Protein AF-A0A6A1WAR7-F1 (afdb_monomer_lite)

Radius of gyration: 27.19 Å; chains: 1; bounding box: 74×53×58 Å

Organism: NCBI:txid262757

Structure (mmCIF, N/CA/C/O backbone):
data_AF-A0A6A1WAR7-F1
#
_entry.id   AF-A0A6A1WAR7-F1
#
loop_
_atom_site.group_PDB
_atom_site.id
_atom_site.type_symbol
_atom_site.label_atom_id
_atom_site.label_alt_id
_atom_site.label_comp_id
_atom_site.label_asym_id
_atom_site.label_entity_id
_atom_site.label_seq_id
_atom_site.pdbx_PDB_ins_code
_atom_site.Cartn_x
_atom_site.Cartn_y
_atom_site.Cartn_z
_atom_site.occupancy
_atom_site.B_iso_or_equiv
_atom_site.auth_seq_id
_atom_site.auth_comp_id
_atom_site.auth_asym_id
_atom_site.auth_atom_id
_atom_site.pdbx_PDB_model_num
ATOM 1 N N . MET A 1 1 ? 44.466 6.993 -22.942 1.00 38.81 1 MET A N 1
ATOM 2 C CA . MET A 1 1 ? 43.804 8.163 -22.320 1.00 38.81 1 MET A CA 1
ATOM 3 C C . MET A 1 1 ? 42.450 8.359 -23.001 1.00 38.81 1 MET A C 1
ATOM 5 O O . MET A 1 1 ? 42.432 8.701 -24.177 1.00 38.81 1 MET A O 1
ATOM 9 N N . LYS A 1 2 ? 41.324 8.031 -22.348 1.00 47.59 2 LYS A N 1
ATOM 10 C CA . LYS A 1 2 ? 39.983 8.234 -22.933 1.00 47.59 2 LYS A CA 1
ATOM 11 C C . LYS A 1 2 ? 39.482 9.632 -22.552 1.00 47.59 2 LYS A C 1
ATOM 13 O O . LYS A 1 2 ? 39.465 9.967 -21.373 1.00 47.59 2 LYS A O 1
ATOM 18 N N . ARG A 1 3 ? 39.147 10.441 -23.563 1.00 49.31 3 ARG A N 1
ATOM 19 C CA . ARG A 1 3 ? 38.659 11.826 -23.441 1.00 49.31 3 ARG A CA 1
ATOM 20 C C . ARG A 1 3 ? 37.293 11.844 -22.738 1.00 49.31 3 ARG A C 1
ATOM 22 O O . ARG A 1 3 ? 36.413 11.069 -23.110 1.00 49.31 3 ARG A O 1
ATOM 29 N N . GLY A 1 4 ? 37.152 12.684 -21.711 1.00 43.53 4 GLY A N 1
ATOM 30 C CA . GLY A 1 4 ? 35.903 12.882 -20.971 1.00 43.53 4 GLY A CA 1
ATOM 31 C C . GLY A 1 4 ? 34.834 13.542 -21.843 1.00 43.53 4 GLY A C 1
ATOM 32 O O . GLY A 1 4 ? 35.154 14.372 -22.690 1.00 43.53 4 GLY A O 1
ATOM 33 N N . ARG A 1 5 ? 33.569 13.142 -21.667 1.00 49.38 5 ARG A N 1
ATOM 34 C CA . ARG A 1 5 ? 32.419 13.787 -22.316 1.00 49.38 5 ARG A CA 1
ATOM 35 C C . ARG A 1 5 ? 32.108 15.095 -21.589 1.00 49.38 5 ARG A C 1
ATOM 37 O O . ARG A 1 5 ? 31.810 15.060 -20.398 1.00 49.38 5 ARG A O 1
ATOM 44 N N . GLU A 1 6 ? 32.169 16.215 -22.301 1.00 50.94 6 GLU A N 1
ATOM 45 C CA . GLU A 1 6 ? 31.675 17.503 -21.810 1.00 50.94 6 GLU A CA 1
ATOM 46 C C . GLU A 1 6 ? 30.160 17.600 -22.020 1.00 50.94 6 GLU A C 1
ATOM 48 O O . GLU A 1 6 ? 29.642 17.20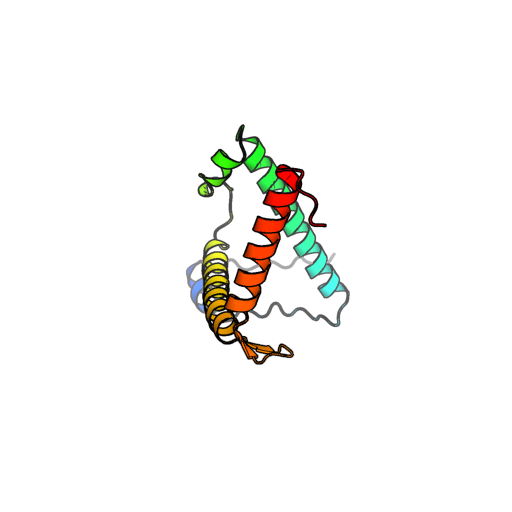2 -23.066 1.00 50.94 6 GLU A O 1
ATOM 53 N N . PHE A 1 7 ? 29.445 18.111 -21.015 1.00 40.50 7 PHE A N 1
ATOM 54 C CA . PHE A 1 7 ? 28.005 18.351 -21.091 1.00 40.50 7 PHE A CA 1
ATOM 55 C C . PHE A 1 7 ? 27.739 19.822 -21.446 1.00 40.50 7 PHE A C 1
ATOM 57 O O . PHE A 1 7 ? 28.286 20.703 -20.780 1.00 40.50 7 PHE A O 1
ATOM 64 N N . PRO A 1 8 ? 26.898 20.113 -22.456 1.00 50.75 8 PRO A N 1
ATOM 65 C CA . PRO A 1 8 ? 26.589 21.483 -22.845 1.00 50.75 8 PRO A CA 1
ATOM 66 C C . PRO A 1 8 ? 25.717 22.185 -21.794 1.00 50.75 8 PRO A C 1
ATOM 68 O O . PRO A 1 8 ? 24.788 21.601 -21.232 1.00 50.75 8 PRO A O 1
ATOM 71 N N . SER A 1 9 ? 26.004 23.462 -21.546 1.00 53.81 9 SER A N 1
ATOM 72 C CA . SER A 1 9 ? 25.248 24.328 -20.643 1.00 53.81 9 SER A CA 1
ATOM 73 C C . SER A 1 9 ? 23.936 24.776 -21.296 1.00 53.81 9 SER A C 1
ATOM 75 O O . SER A 1 9 ? 23.898 25.679 -22.127 1.00 53.81 9 SER A O 1
ATOM 77 N N . VAL A 1 10 ? 22.834 24.132 -20.914 1.00 48.19 10 VAL A N 1
ATOM 78 C CA . VAL A 1 10 ? 21.486 24.444 -21.408 1.00 48.19 10 VAL A CA 1
ATOM 79 C C . VAL A 1 10 ? 20.738 25.278 -20.364 1.00 48.19 10 VAL A C 1
ATOM 81 O O . VAL A 1 10 ? 20.673 24.916 -19.189 1.00 48.19 10 VAL A O 1
ATOM 84 N N . THR A 1 11 ? 20.201 26.426 -20.783 1.00 55.44 11 THR A N 1
ATOM 85 C CA . THR A 1 11 ? 19.497 27.380 -19.911 1.00 55.44 11 THR A CA 1
ATOM 86 C C . THR A 1 11 ? 18.047 26.956 -19.648 1.00 55.44 11 THR A C 1
ATOM 88 O O . THR A 1 11 ? 17.415 26.274 -20.452 1.00 55.44 11 THR A O 1
ATOM 91 N N . SER A 1 12 ? 17.512 27.397 -18.503 1.00 46.41 12 SER A N 1
ATOM 92 C CA . SER A 1 12 ? 16.189 27.064 -17.935 1.00 46.41 12 SER A CA 1
ATOM 93 C C . SER A 1 12 ? 15.016 27.048 -18.937 1.00 46.41 12 SER A C 1
ATOM 95 O O . SER A 1 12 ? 14.130 26.201 -18.838 1.00 46.41 12 SER A O 1
ATOM 97 N N . GLY A 1 13 ? 15.030 27.919 -19.955 1.00 43.94 13 GLY A N 1
ATOM 98 C CA . GLY A 1 13 ? 13.971 27.995 -20.970 1.00 43.94 13 GLY A CA 1
ATOM 99 C C . GLY A 1 13 ? 13.874 26.772 -21.895 1.00 43.94 13 GLY A C 1
ATOM 100 O O . GLY A 1 13 ? 12.782 26.432 -22.340 1.00 43.94 13 GLY A O 1
ATOM 101 N N . GLN A 1 14 ? 14.979 26.060 -22.138 1.00 46.19 14 GLN A N 1
ATOM 102 C CA . GLN A 1 14 ? 14.997 24.832 -22.952 1.00 46.19 14 GLN A CA 1
ATOM 103 C C . GLN A 1 14 ? 14.543 23.585 -22.175 1.00 46.19 14 GLN A C 1
ATOM 105 O O . GLN A 1 14 ? 14.236 22.561 -22.787 1.00 46.19 14 GLN A O 1
ATOM 110 N N . LEU A 1 15 ? 14.448 23.670 -20.841 1.00 49.16 15 LEU A N 1
ATOM 111 C CA . LEU A 1 15 ? 13.980 22.572 -19.990 1.00 49.16 15 LEU A CA 1
ATOM 112 C C . LEU A 1 15 ? 12.453 22.409 -20.031 1.00 49.16 15 LEU A C 1
ATOM 114 O O . LEU A 1 15 ? 11.945 21.329 -19.757 1.00 49.16 15 LEU A O 1
ATOM 118 N N . HIS A 1 16 ? 11.697 23.448 -20.402 1.00 42.19 16 HIS A N 1
ATOM 119 C CA . HIS A 1 16 ? 10.232 23.393 -20.349 1.00 42.19 16 HIS A CA 1
ATOM 120 C C . HIS A 1 16 ? 9.593 22.647 -21.534 1.00 42.19 16 HIS A C 1
ATOM 122 O O . HIS A 1 16 ? 8.546 22.027 -21.365 1.00 42.19 16 HIS A O 1
ATOM 128 N N . SER A 1 17 ? 10.214 22.654 -22.720 1.00 37.66 17 SER A N 1
ATOM 129 C CA . SER A 1 17 ? 9.702 21.934 -23.900 1.00 37.66 17 SER A CA 1
ATOM 130 C C . SER A 1 17 ? 10.125 20.461 -23.951 1.00 37.66 17 SER A C 1
ATOM 132 O O . SER A 1 17 ? 9.460 19.652 -24.593 1.00 37.66 17 SER A O 1
ATOM 134 N N . THR A 1 18 ? 11.197 20.088 -23.248 1.00 43.50 18 THR A N 1
ATOM 135 C CA . THR A 1 18 ? 11.715 18.709 -23.180 1.00 43.50 18 THR A CA 1
ATOM 136 C C . THR A 1 18 ? 11.097 17.873 -22.055 1.00 43.50 18 THR A C 1
ATOM 138 O O . THR A 1 18 ? 11.091 16.647 -22.145 1.00 43.50 18 THR A O 1
ATOM 141 N N . LEU A 1 19 ? 10.510 18.498 -21.028 1.00 46.75 19 LEU A N 1
ATOM 142 C CA . LEU A 1 19 ? 9.913 17.789 -19.887 1.00 46.75 19 LEU A CA 1
ATOM 143 C C . LEU A 1 19 ? 8.616 17.021 -20.200 1.00 46.75 19 LEU A C 1
ATOM 145 O O . LEU A 1 19 ? 8.217 16.183 -19.400 1.00 46.75 19 LEU A O 1
ATOM 149 N N . LEU A 1 20 ? 7.970 17.246 -21.350 1.00 42.47 20 LEU A N 1
ATOM 150 C CA . LEU A 1 20 ? 6.788 16.468 -21.758 1.00 42.47 20 LEU A CA 1
ATOM 151 C C . LEU A 1 20 ? 7.132 15.167 -22.510 1.00 42.47 20 LEU A C 1
ATOM 153 O O . LEU A 1 20 ? 6.227 14.493 -22.996 1.00 42.47 20 LEU A O 1
ATOM 157 N N . ARG A 1 21 ? 8.418 14.799 -22.630 1.00 44.84 21 ARG A N 1
ATOM 158 C CA . ARG A 1 21 ? 8.848 13.648 -23.446 1.00 44.84 21 ARG A CA 1
ATOM 159 C C . ARG A 1 21 ? 9.959 12.787 -22.827 1.00 44.84 21 ARG A C 1
ATOM 161 O O . ARG A 1 21 ? 10.738 12.201 -23.568 1.00 44.84 21 ARG A O 1
ATOM 168 N N . LEU A 1 22 ? 10.052 12.702 -21.499 1.00 47.25 22 LEU A N 1
ATOM 169 C CA . LEU A 1 22 ? 11.069 11.887 -20.813 1.00 47.25 22 LEU A CA 1
ATOM 170 C C . LEU A 1 22 ? 10.472 11.051 -19.666 1.00 47.25 22 LEU A C 1
ATOM 172 O O . LEU A 1 22 ? 10.813 11.231 -18.506 1.00 47.25 22 LEU A O 1
ATOM 176 N N . ASP A 1 23 ? 9.592 10.111 -20.008 1.00 48.72 23 ASP A N 1
ATOM 177 C CA . ASP A 1 23 ? 9.202 8.999 -19.118 1.00 48.72 23 ASP A CA 1
ATOM 178 C C . ASP A 1 23 ? 9.692 7.644 -19.665 1.00 48.72 23 ASP A C 1
ATOM 180 O O . ASP A 1 23 ? 9.148 6.584 -19.366 1.00 48.72 23 ASP A O 1
ATOM 184 N N . HIS A 1 24 ? 10.731 7.659 -20.501 1.00 56.09 24 HIS A N 1
ATOM 185 C CA . HIS A 1 24 ? 11.489 6.465 -20.865 1.00 56.09 24 HIS A CA 1
ATOM 186 C C . HIS A 1 24 ? 12.928 6.685 -20.415 1.00 56.09 24 HIS A C 1
ATOM 188 O O . HIS A 1 24 ? 13.754 7.243 -21.130 1.00 56.09 24 HIS A O 1
ATOM 194 N N . PHE A 1 25 ? 13.222 6.282 -19.179 1.00 60.56 25 PHE A N 1
ATOM 195 C CA . PHE A 1 25 ? 14.570 5.813 -18.901 1.00 60.56 25 PHE A CA 1
ATOM 196 C C . PHE A 1 25 ? 14.715 4.571 -19.779 1.00 60.56 25 PHE A C 1
ATOM 198 O O . PHE A 1 25 ? 14.013 3.596 -19.522 1.00 60.56 25 PHE A O 1
ATOM 205 N N . ASP A 1 26 ? 15.510 4.645 -20.847 1.00 70.69 26 ASP A N 1
ATOM 206 C CA . ASP A 1 26 ? 15.799 3.531 -21.761 1.00 70.69 26 ASP A CA 1
ATOM 207 C C . ASP A 1 26 ? 16.570 2.423 -21.011 1.00 70.69 26 ASP A C 1
ATOM 209 O O . ASP A 1 26 ? 17.757 2.205 -21.232 1.00 70.69 26 ASP A O 1
ATOM 213 N N . LEU A 1 27 ? 15.910 1.792 -20.039 1.00 75.00 27 LEU A N 1
ATOM 214 C CA . LEU A 1 27 ? 16.411 0.706 -19.211 1.00 75.00 27 LEU A CA 1
ATOM 215 C C . LEU A 1 27 ? 16.073 -0.602 -19.910 1.00 75.00 27 LEU A C 1
ATOM 217 O O . LEU A 1 27 ? 14.901 -0.956 -20.069 1.00 75.00 27 LEU A O 1
ATOM 221 N N . ASP A 1 28 ? 17.101 -1.337 -20.295 1.00 80.56 28 ASP A N 1
ATOM 222 C CA . ASP A 1 28 ? 16.956 -2.674 -20.828 1.00 80.56 28 ASP A CA 1
ATOM 223 C C . ASP A 1 28 ? 16.887 -3.673 -19.667 1.00 80.56 28 ASP A C 1
ATOM 225 O O . ASP A 1 28 ? 17.895 -4.132 -19.138 1.00 80.56 28 ASP A O 1
ATOM 229 N N . TYR A 1 29 ? 15.674 -4.057 -19.265 1.00 77.19 29 TYR A N 1
ATOM 230 C CA . TYR A 1 29 ? 15.473 -5.049 -18.199 1.00 77.19 29 TYR A CA 1
ATOM 231 C C . TYR A 1 29 ? 15.939 -6.471 -18.563 1.00 77.19 29 TYR A C 1
ATOM 233 O O . TYR A 1 29 ? 15.899 -7.355 -17.704 1.00 77.19 29 TYR A O 1
ATOM 241 N N . THR A 1 30 ? 16.377 -6.712 -19.804 1.00 84.44 30 THR A N 1
ATOM 242 C CA . THR A 1 30 ? 17.058 -7.957 -20.192 1.00 84.44 30 THR A CA 1
ATOM 243 C C . THR A 1 30 ? 18.562 -7.909 -19.897 1.00 84.44 30 THR A C 1
ATOM 245 O O . THR A 1 30 ? 19.189 -8.956 -19.718 1.00 84.44 30 THR A O 1
ATOM 248 N N . CYS A 1 31 ? 19.119 -6.703 -19.746 1.00 84.56 31 CYS A N 1
ATOM 249 C CA . CYS A 1 31 ? 20.493 -6.431 -19.349 1.00 84.56 31 CYS A CA 1
ATOM 250 C C . CYS A 1 31 ? 20.636 -6.485 -17.815 1.00 84.56 31 CYS A C 1
ATOM 252 O O . CYS A 1 31 ? 19.929 -5.807 -17.062 1.00 84.56 31 CYS A O 1
ATOM 254 N N . GLN A 1 32 ? 21.564 -7.303 -17.312 1.00 88.12 32 GLN A N 1
ATOM 255 C CA . GLN A 1 32 ? 21.755 -7.491 -15.866 1.00 88.12 32 GLN A CA 1
ATOM 256 C C . GLN A 1 32 ? 22.311 -6.236 -15.179 1.00 88.12 32 GLN A C 1
ATOM 258 O O . GLN A 1 32 ? 22.035 -5.987 -14.003 1.00 88.12 32 GLN A O 1
ATOM 263 N N . GLU A 1 33 ? 23.084 -5.436 -15.903 1.00 86.75 33 GLU A N 1
ATOM 264 C CA . GLU A 1 33 ? 23.660 -4.176 -15.450 1.00 86.75 33 GLU A CA 1
ATOM 265 C C . GLU A 1 33 ? 22.573 -3.139 -15.136 1.00 86.75 33 GLU A C 1
ATOM 267 O O . GLU A 1 33 ? 22.648 -2.459 -14.108 1.00 86.75 33 GLU A O 1
ATOM 272 N N . ASP A 1 34 ? 21.523 -3.069 -15.953 1.00 84.56 34 ASP A N 1
ATOM 273 C CA . ASP A 1 34 ? 20.409 -2.136 -15.761 1.00 84.56 34 ASP A CA 1
ATOM 274 C C . ASP A 1 34 ? 19.526 -2.566 -14.591 1.00 84.56 34 ASP A C 1
ATOM 276 O O . ASP A 1 34 ? 19.196 -1.756 -13.718 1.00 84.56 34 ASP A O 1
ATOM 280 N N . VAL A 1 35 ? 19.229 -3.867 -14.489 1.00 85.75 35 VAL A N 1
ATOM 281 C CA . VAL A 1 35 ? 18.523 -4.434 -13.328 1.00 85.75 35 VAL A CA 1
ATOM 282 C C . VAL A 1 35 ? 19.289 -4.137 -12.036 1.00 85.75 35 VAL A C 1
ATOM 284 O O . VAL A 1 35 ? 18.701 -3.672 -11.053 1.00 85.75 35 VAL A O 1
ATOM 287 N N . ARG A 1 36 ? 20.612 -4.342 -12.035 1.00 87.38 36 ARG A N 1
ATOM 288 C CA . ARG A 1 36 ? 21.476 -4.030 -10.890 1.00 87.38 36 ARG A CA 1
ATOM 289 C C . ARG A 1 36 ? 21.434 -2.544 -10.551 1.00 87.38 36 ARG A C 1
ATOM 291 O O . ARG A 1 36 ? 21.233 -2.202 -9.388 1.00 87.38 36 ARG A O 1
ATOM 298 N N . THR A 1 37 ? 21.543 -1.676 -11.550 1.00 86.50 37 THR A N 1
ATOM 299 C CA . THR A 1 37 ? 21.523 -0.217 -11.380 1.00 86.50 37 THR A CA 1
ATOM 300 C C . THR A 1 37 ? 20.214 0.260 -10.753 1.00 86.50 37 THR A C 1
ATOM 302 O O . THR A 1 37 ? 20.229 1.067 -9.819 1.00 86.50 37 THR A O 1
ATOM 305 N N . VAL A 1 38 ? 19.069 -0.271 -11.193 1.00 86.62 38 VAL A N 1
ATOM 306 C CA . VAL A 1 38 ? 17.756 0.058 -10.617 1.00 86.62 38 VAL A CA 1
ATOM 307 C C . VAL A 1 38 ? 17.677 -0.387 -9.160 1.00 86.62 38 VAL A C 1
ATOM 309 O O . VAL A 1 38 ? 17.272 0.391 -8.292 1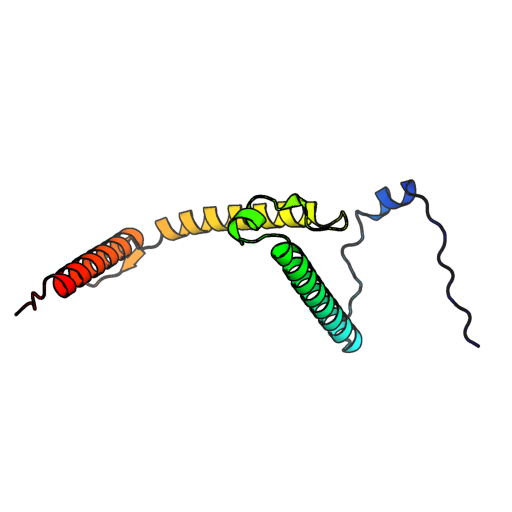.00 86.62 38 VAL A O 1
ATOM 312 N N . VAL A 1 39 ? 18.084 -1.624 -8.870 1.00 88.62 39 VAL A N 1
ATOM 313 C CA . VAL A 1 39 ? 18.050 -2.174 -7.510 1.00 88.62 39 VAL A CA 1
ATOM 314 C C . VAL A 1 39 ? 18.969 -1.386 -6.578 1.00 88.62 39 VAL A C 1
ATOM 316 O O . VAL A 1 39 ? 18.539 -0.997 -5.492 1.00 88.62 39 VAL A O 1
ATOM 319 N N . GLU A 1 40 ? 20.199 -1.097 -6.995 1.00 87.50 40 GLU A N 1
ATOM 320 C CA . GLU A 1 40 ? 21.165 -0.310 -6.226 1.00 87.50 40 GLU A CA 1
ATOM 321 C C . GLU A 1 40 ? 20.658 1.107 -5.965 1.00 87.50 40 GLU A C 1
ATOM 323 O O . GLU A 1 40 ? 20.656 1.563 -4.818 1.00 87.50 40 GLU A O 1
ATOM 328 N N . THR A 1 41 ? 20.139 1.777 -6.995 1.00 86.00 41 THR A N 1
ATOM 329 C CA . THR A 1 41 ? 19.556 3.117 -6.869 1.00 86.00 41 THR A CA 1
ATOM 330 C C . THR A 1 41 ? 18.363 3.110 -5.915 1.00 86.00 41 THR A C 1
ATOM 332 O O . THR A 1 41 ? 18.275 3.953 -5.019 1.00 86.00 41 THR A O 1
ATOM 335 N N . MET A 1 42 ? 17.475 2.117 -6.026 1.00 87.88 42 MET A N 1
ATOM 336 C CA . MET A 1 42 ? 16.329 1.958 -5.132 1.00 87.88 42 MET A CA 1
ATOM 337 C C . MET A 1 42 ? 16.769 1.677 -3.690 1.00 87.88 42 MET A C 1
ATOM 339 O O . MET A 1 42 ? 16.216 2.252 -2.749 1.00 87.88 42 MET A O 1
ATOM 343 N N . MET A 1 43 ? 17.767 0.815 -3.486 1.00 90.00 43 MET A N 1
ATOM 344 C CA . MET A 1 43 ? 18.312 0.531 -2.159 1.00 90.00 43 MET A CA 1
ATOM 345 C C . MET A 1 43 ? 18.973 1.767 -1.552 1.00 90.00 43 MET A C 1
ATOM 347 O O . MET A 1 43 ? 18.741 2.061 -0.379 1.00 90.00 43 ME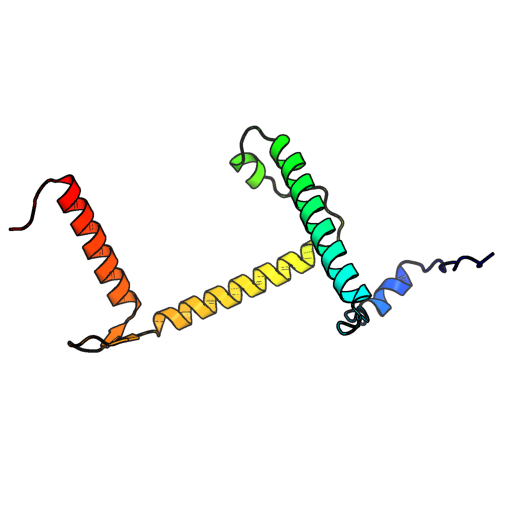T A O 1
ATOM 351 N N . MET A 1 44 ? 19.748 2.517 -2.334 1.00 88.38 44 MET A N 1
ATOM 352 C CA . MET A 1 44 ? 20.369 3.765 -1.904 1.00 88.38 44 MET A CA 1
ATOM 353 C C . MET A 1 44 ? 19.309 4.805 -1.530 1.00 88.38 44 MET A C 1
ATOM 355 O O . MET A 1 44 ? 19.388 5.364 -0.440 1.00 88.38 44 MET A O 1
ATOM 359 N N . ALA A 1 45 ? 18.276 4.996 -2.355 1.00 80.44 45 ALA A N 1
ATOM 360 C CA . ALA A 1 45 ? 17.160 5.897 -2.065 1.00 80.44 45 ALA A CA 1
ATOM 361 C C . ALA A 1 45 ? 16.402 5.498 -0.786 1.00 80.44 45 ALA A C 1
ATOM 363 O O . ALA A 1 45 ? 16.093 6.341 0.057 1.00 80.44 45 ALA A O 1
ATOM 364 N N . ARG A 1 46 ? 16.149 4.198 -0.581 1.00 87.44 46 ARG A N 1
ATOM 365 C CA . ARG A 1 46 ? 15.520 3.695 0.654 1.00 87.44 46 ARG A CA 1
ATOM 366 C C . ARG A 1 46 ? 16.401 3.931 1.880 1.00 87.44 46 ARG A C 1
ATOM 368 O O . ARG A 1 46 ? 15.897 4.337 2.927 1.00 87.44 46 ARG A O 1
ATOM 375 N N . ARG A 1 47 ? 17.711 3.688 1.769 1.00 88.31 47 ARG A N 1
ATOM 376 C CA . ARG A 1 47 ? 18.682 3.899 2.857 1.00 88.31 47 ARG A CA 1
ATOM 377 C C . ARG A 1 47 ? 18.787 5.375 3.228 1.00 88.31 47 ARG A C 1
ATOM 379 O O . ARG A 1 47 ? 18.705 5.707 4.409 1.00 88.31 47 ARG A O 1
ATOM 386 N N . THR A 1 48 ? 18.919 6.259 2.243 1.00 85.12 48 THR A N 1
ATOM 387 C CA . THR A 1 48 ? 18.998 7.705 2.482 1.00 85.12 48 THR A CA 1
ATOM 388 C C . THR A 1 48 ? 17.703 8.232 3.084 1.00 85.12 48 THR A C 1
ATOM 390 O O . THR A 1 48 ? 17.768 8.944 4.082 1.00 85.12 48 THR A O 1
ATOM 393 N N . HIS A 1 49 ? 16.539 7.807 2.583 1.00 84.81 49 HIS A N 1
ATOM 394 C CA . HIS A 1 49 ? 15.248 8.155 3.173 1.00 84.81 49 HIS A CA 1
ATOM 395 C C . HIS A 1 49 ? 15.149 7.704 4.636 1.00 84.81 49 HIS A C 1
ATOM 397 O O . HIS A 1 49 ? 14.811 8.501 5.510 1.00 84.81 49 HIS A O 1
ATOM 403 N N . ARG A 1 50 ? 15.515 6.452 4.942 1.00 88.12 50 ARG A N 1
ATOM 404 C CA . ARG A 1 50 ? 15.507 5.934 6.319 1.00 88.12 50 ARG A CA 1
ATOM 405 C C . ARG A 1 50 ? 16.414 6.750 7.241 1.00 88.12 50 ARG A C 1
ATOM 407 O O . ARG A 1 50 ? 16.007 7.088 8.351 1.00 88.12 50 ARG A O 1
ATOM 414 N N . ASN A 1 51 ? 17.615 7.092 6.782 1.00 88.56 51 ASN A N 1
ATOM 415 C CA . ASN A 1 51 ? 18.569 7.884 7.557 1.00 88.56 51 ASN A CA 1
ATOM 416 C C . ASN A 1 51 ? 18.080 9.323 7.758 1.00 88.56 51 ASN A C 1
ATOM 418 O O . ASN A 1 51 ? 18.172 9.851 8.863 1.00 88.56 51 ASN A O 1
ATOM 422 N N . GLN A 1 52 ? 17.494 9.937 6.729 1.00 84.62 52 GLN A N 1
ATOM 423 C CA . GLN A 1 52 ? 16.868 11.257 6.829 1.00 84.62 52 GLN A CA 1
ATOM 424 C C . GLN A 1 52 ? 15.721 11.252 7.839 1.00 84.62 52 GLN A C 1
ATOM 426 O O . GLN A 1 52 ? 15.669 12.128 8.700 1.00 84.62 52 GLN A O 1
ATOM 431 N N . MET A 1 53 ? 14.845 10.244 7.786 1.00 85.25 53 MET A N 1
ATOM 432 C CA . MET A 1 53 ? 13.757 10.094 8.752 1.00 85.25 53 MET A CA 1
ATOM 433 C C . MET A 1 53 ? 14.294 9.884 10.170 1.00 85.25 53 MET A C 1
ATOM 435 O O . MET A 1 53 ? 13.766 10.472 11.108 1.00 85.25 53 MET A O 1
ATOM 439 N N . HIS A 1 54 ? 15.371 9.113 10.342 1.00 86.81 54 HIS A N 1
ATOM 440 C CA . HIS A 1 54 ? 16.013 8.943 11.646 1.00 86.81 54 HIS A CA 1
ATOM 441 C C . HIS A 1 54 ? 16.554 10.268 12.200 1.00 86.81 54 HIS A C 1
ATOM 443 O O . HIS A 1 54 ? 16.233 10.636 13.329 1.00 86.81 54 HIS A O 1
ATOM 449 N N . VAL A 1 55 ? 17.323 11.013 11.399 1.00 85.88 55 VAL A N 1
ATOM 450 C CA . VAL A 1 55 ? 17.853 12.333 11.780 1.00 85.88 55 VAL A CA 1
ATOM 451 C C . VAL A 1 55 ? 16.721 13.307 12.100 1.00 85.88 55 VAL A C 1
ATOM 453 O O . VAL A 1 55 ? 16.824 14.081 13.047 1.00 85.88 55 VAL A O 1
ATOM 456 N N . TYR A 1 56 ? 15.632 13.258 11.336 1.00 83.75 56 TYR A N 1
ATOM 457 C CA . TYR A 1 56 ? 14.454 14.087 11.546 1.00 83.75 56 TYR A CA 1
ATOM 458 C C . TYR A 1 56 ? 13.754 13.773 12.873 1.00 83.75 56 TYR A C 1
ATOM 460 O O . TYR A 1 56 ? 13.586 14.669 13.696 1.00 83.75 56 TYR A O 1
ATOM 468 N N . PHE A 1 57 ? 13.407 12.507 13.124 1.00 85.31 57 PHE A N 1
ATOM 469 C CA . PHE A 1 57 ? 12.731 12.111 14.361 1.00 85.31 57 PHE A CA 1
ATOM 470 C C . PHE A 1 57 ? 13.607 12.319 15.598 1.00 85.31 57 PHE A C 1
ATOM 472 O O . PHE A 1 57 ? 13.076 12.642 16.652 1.00 85.31 57 PHE A O 1
ATOM 479 N N . LYS A 1 58 ? 14.937 12.225 15.471 1.00 86.56 58 LYS A N 1
ATOM 480 C CA . LYS A 1 58 ? 15.876 12.508 16.567 1.00 86.56 58 LYS A CA 1
ATOM 481 C C . LYS A 1 58 ? 15.812 13.961 17.068 1.00 86.56 58 LYS A C 1
ATOM 483 O O . LYS A 1 58 ? 16.208 14.220 18.198 1.00 86.56 58 LYS A O 1
ATOM 488 N N . LYS A 1 59 ? 15.311 14.910 16.264 1.00 86.50 59 LYS A N 1
ATOM 489 C CA . LYS A 1 59 ? 15.134 16.321 16.670 1.00 86.50 59 LYS A CA 1
ATOM 490 C C . LYS A 1 59 ? 13.943 16.540 17.607 1.00 86.50 59 LYS A C 1
ATOM 492 O O . LYS A 1 59 ? 13.807 17.629 18.157 1.00 86.50 59 LYS A O 1
ATOM 497 N N . PHE A 1 60 ? 13.079 15.541 17.769 1.00 84.00 60 PHE A N 1
ATOM 498 C CA . PHE A 1 60 ? 11.882 15.626 18.593 1.00 84.00 60 PHE A CA 1
ATOM 499 C C . PHE A 1 60 ? 11.947 14.599 19.724 1.00 84.00 60 PHE A C 1
ATOM 501 O O . PHE A 1 60 ? 12.376 13.467 19.528 1.00 84.00 60 PHE A O 1
ATOM 508 N N . LEU A 1 61 ? 11.473 14.987 20.908 1.00 83.19 61 LEU A N 1
ATOM 509 C CA . LEU A 1 61 ? 11.363 14.092 22.067 1.00 83.19 61 LEU A CA 1
ATOM 510 C C . LEU A 1 61 ? 10.249 13.042 21.893 1.00 83.19 61 LEU A C 1
ATOM 512 O O . LEU A 1 61 ? 10.323 11.964 22.472 1.00 83.19 61 LEU A O 1
ATOM 516 N N . SER A 1 62 ? 9.229 13.339 21.078 1.00 83.31 62 SER A N 1
ATOM 517 C CA . SER A 1 62 ? 8.098 12.449 20.790 1.00 83.31 62 SER A CA 1
ATOM 518 C C . SER A 1 62 ? 7.806 12.374 19.290 1.00 83.31 62 SER A C 1
ATOM 520 O O . SER A 1 62 ? 7.915 13.364 18.560 1.00 83.31 62 SER A O 1
ATOM 522 N N . LYS A 1 63 ? 7.391 11.185 18.836 1.00 80.06 63 LYS A N 1
ATOM 523 C CA . LYS A 1 63 ? 7.024 10.915 17.437 1.00 80.06 63 LYS A CA 1
ATOM 524 C C . LYS A 1 63 ? 5.765 11.670 17.012 1.00 80.06 63 LYS A C 1
ATOM 526 O O . LYS A 1 63 ? 5.681 12.085 15.864 1.00 80.06 63 LYS A O 1
ATOM 531 N N . GLU A 1 64 ? 4.823 11.891 17.921 1.00 80.75 64 GLU A N 1
ATOM 532 C CA . GLU A 1 64 ? 3.557 12.575 17.622 1.00 80.75 64 GLU A CA 1
ATOM 533 C C . GLU A 1 64 ? 3.787 14.046 17.258 1.00 80.75 64 GLU A C 1
ATOM 535 O O . GLU A 1 64 ? 3.238 14.554 16.284 1.00 80.75 64 GLU A O 1
ATOM 540 N N . VAL A 1 65 ? 4.706 14.702 17.968 1.00 76.12 65 VAL A N 1
ATOM 541 C CA . VAL A 1 65 ? 5.100 16.095 17.707 1.00 76.12 65 VAL A CA 1
ATOM 542 C C . VAL A 1 65 ? 5.826 16.226 16.367 1.00 76.12 65 VAL A C 1
ATOM 544 O O . VAL A 1 65 ? 5.633 17.203 15.644 1.00 76.12 65 VAL A O 1
ATOM 547 N N . ALA A 1 66 ? 6.637 15.228 16.015 1.00 78.12 66 ALA A N 1
ATOM 548 C CA . ALA A 1 66 ? 7.305 15.176 14.722 1.00 78.12 66 ALA A CA 1
ATOM 549 C C . ALA A 1 66 ? 6.290 15.001 13.577 1.00 78.12 66 ALA A C 1
ATOM 551 O O . ALA A 1 66 ? 6.352 15.706 12.575 1.00 78.12 66 ALA A O 1
ATOM 552 N N . LEU A 1 67 ? 5.295 14.125 13.737 1.00 80.00 67 LEU A N 1
ATOM 553 C CA . LEU A 1 67 ? 4.263 13.903 12.717 1.00 80.00 67 LEU A CA 1
ATOM 554 C C . LEU A 1 67 ? 3.374 15.134 12.473 1.00 80.00 67 LEU A C 1
ATOM 556 O O . LEU A 1 67 ? 2.874 15.307 11.364 1.00 80.00 67 LEU A O 1
ATOM 560 N N . LEU A 1 68 ? 3.243 16.023 13.461 1.00 78.62 68 LEU A N 1
ATOM 561 C CA . LEU A 1 68 ? 2.540 17.303 13.325 1.00 78.62 68 LEU A CA 1
ATOM 562 C C . LEU A 1 68 ? 3.337 18.377 12.561 1.00 78.62 68 LEU A C 1
ATOM 564 O O . LEU A 1 68 ? 2.761 19.399 12.190 1.00 78.62 68 LEU A O 1
ATOM 568 N N . LYS A 1 69 ? 4.637 18.177 12.279 1.00 68.81 69 LYS A N 1
ATOM 569 C CA . LYS A 1 69 ? 5.476 19.151 11.544 1.00 68.81 69 LYS A CA 1
ATOM 570 C C . LYS A 1 69 ? 6.183 18.558 10.313 1.00 68.81 69 LYS A C 1
ATOM 572 O O . LYS A 1 69 ? 7.414 18.643 10.222 1.00 68.81 69 LYS A O 1
ATOM 577 N N . PRO A 1 70 ? 5.452 18.038 9.306 1.00 60.66 70 PRO A N 1
ATOM 578 C CA . PRO A 1 70 ? 6.045 17.316 8.171 1.00 60.66 70 PRO A CA 1
ATOM 579 C C . PRO A 1 70 ? 7.011 18.153 7.311 1.00 60.66 70 PRO A C 1
ATOM 581 O O . PRO A 1 70 ? 7.843 17.606 6.591 1.00 60.66 70 PRO A O 1
ATOM 584 N N . HIS A 1 71 ? 6.909 19.483 7.373 1.00 57.91 71 HIS A N 1
ATOM 585 C CA . HIS A 1 71 ? 7.582 20.430 6.474 1.00 57.91 71 HIS A CA 1
ATOM 586 C C . HIS A 1 71 ? 9.083 20.628 6.740 1.00 57.91 71 HIS A C 1
ATOM 588 O O . HIS A 1 71 ? 9.756 21.296 5.964 1.00 57.91 71 HIS A O 1
ATOM 594 N N . LEU A 1 72 ? 9.617 20.057 7.822 1.00 57.62 72 LEU A N 1
ATOM 595 C CA . LEU A 1 72 ? 11.022 20.219 8.220 1.00 57.62 72 LEU A CA 1
ATOM 596 C C . LEU A 1 72 ? 11.946 19.095 7.712 1.00 57.62 72 LEU A C 1
ATOM 598 O O . LEU A 1 72 ? 13.132 19.085 8.044 1.00 57.62 72 LEU A O 1
ATOM 602 N N . VAL A 1 73 ? 11.433 18.148 6.919 1.00 58.19 73 VAL A N 1
ATOM 603 C CA . VAL A 1 73 ? 12.274 17.170 6.210 1.00 58.19 73 VAL A CA 1
ATOM 604 C C . VAL A 1 73 ? 12.952 17.888 5.032 1.00 58.19 73 VAL A C 1
ATOM 606 O O . VAL A 1 73 ? 12.240 18.347 4.137 1.00 58.19 73 VAL A O 1
ATOM 609 N N . PRO A 1 74 ? 14.297 17.999 4.982 1.00 52.34 74 PRO A N 1
ATOM 610 C CA . PRO A 1 74 ? 14.981 18.603 3.840 1.00 52.34 74 PRO A CA 1
ATOM 611 C C . PRO A 1 74 ? 14.697 17.763 2.591 1.00 52.34 74 PRO A C 1
ATOM 613 O O . PRO A 1 74 ? 15.108 16.605 2.525 1.00 52.34 74 PRO A O 1
ATOM 616 N N . ARG A 1 75 ? 13.957 18.307 1.619 1.00 55.22 75 ARG A N 1
ATOM 617 C CA . ARG A 1 75 ? 13.486 17.539 0.459 1.00 55.22 75 ARG A CA 1
ATOM 618 C C . ARG A 1 75 ? 13.706 18.323 -0.826 1.00 55.22 75 ARG A C 1
ATOM 620 O O . ARG A 1 75 ? 13.245 19.454 -0.957 1.00 55.22 75 ARG A O 1
ATOM 627 N N . LYS A 1 76 ? 14.417 17.706 -1.770 1.00 54.94 76 LYS A N 1
ATOM 628 C CA . LYS A 1 76 ? 14.685 18.263 -3.099 1.00 54.94 76 LYS A CA 1
ATOM 629 C C . LYS A 1 76 ? 13.393 18.207 -3.940 1.00 54.94 76 LYS A C 1
ATOM 631 O O . LYS A 1 76 ? 12.941 17.137 -4.325 1.00 54.94 76 LYS A O 1
ATOM 636 N N . ASN A 1 77 ? 12.749 19.367 -4.061 1.00 52.84 77 ASN A N 1
ATOM 637 C CA . ASN A 1 77 ? 11.832 19.952 -5.058 1.00 52.84 77 ASN A CA 1
ATOM 638 C C . ASN A 1 77 ? 11.003 19.136 -6.094 1.00 52.84 77 ASN A C 1
ATOM 640 O O . ASN A 1 77 ? 10.171 19.749 -6.753 1.00 52.84 77 ASN A O 1
ATOM 644 N N . ASN A 1 78 ? 11.071 17.810 -6.221 1.00 53.75 78 ASN A N 1
ATOM 645 C CA . ASN A 1 78 ? 10.396 17.084 -7.329 1.00 53.75 78 ASN A CA 1
ATOM 646 C C . ASN A 1 78 ? 9.270 16.163 -6.827 1.00 53.75 78 ASN A C 1
ATOM 648 O O . ASN A 1 78 ? 8.540 15.506 -7.560 1.00 53.75 78 ASN A O 1
ATOM 652 N N . GLU A 1 79 ? 9.160 16.084 -5.514 1.00 50.34 79 GLU A N 1
ATOM 653 C CA . GLU A 1 79 ? 8.643 14.919 -4.822 1.00 50.34 79 GLU A CA 1
ATOM 654 C C . GLU A 1 79 ? 7.235 15.248 -4.238 1.00 50.34 79 GLU A C 1
ATOM 656 O O . GLU A 1 79 ? 6.533 14.394 -3.693 1.00 50.34 79 GLU A O 1
ATOM 661 N N . GLY A 1 80 ? 6.790 16.510 -4.345 1.00 53.72 80 GLY A N 1
ATOM 662 C CA . GLY A 1 80 ? 5.450 16.985 -3.969 1.00 53.72 80 GLY A CA 1
ATOM 663 C C . GLY A 1 80 ? 4.357 16.609 -4.976 1.00 53.72 80 GLY A C 1
ATOM 664 O O . GLY A 1 80 ? 3.294 16.150 -4.566 1.00 53.72 80 GLY A O 1
ATOM 665 N N . VAL A 1 81 ? 4.645 16.716 -6.277 1.00 50.91 81 VAL A N 1
ATOM 666 C CA . VAL A 1 81 ? 3.709 16.363 -7.363 1.00 50.91 81 VAL A CA 1
ATOM 667 C C . VAL A 1 81 ? 3.450 14.855 -7.392 1.00 50.91 81 VAL A C 1
ATOM 669 O O . VAL A 1 81 ? 2.310 14.409 -7.428 1.00 50.91 81 VAL A O 1
ATOM 672 N N . MET A 1 82 ? 4.498 14.044 -7.245 1.00 49.16 82 MET A N 1
ATOM 673 C CA . MET A 1 82 ? 4.363 12.584 -7.202 1.00 49.16 82 MET A CA 1
ATOM 674 C C . MET A 1 82 ? 3.557 12.104 -5.980 1.00 49.16 82 MET A C 1
ATOM 676 O O . MET A 1 82 ? 2.814 11.128 -6.055 1.00 49.16 82 MET A O 1
ATOM 680 N N . ARG A 1 83 ? 3.636 12.833 -4.856 1.00 56.41 83 ARG A N 1
ATOM 681 C CA . ARG A 1 83 ? 2.860 12.536 -3.643 1.00 56.41 83 ARG A CA 1
ATOM 682 C C . ARG A 1 83 ? 1.385 12.926 -3.792 1.00 56.41 83 ARG A C 1
ATOM 684 O O . ARG A 1 83 ? 0.538 12.187 -3.306 1.00 56.41 83 ARG A O 1
ATOM 691 N N . SER A 1 84 ? 1.061 14.035 -4.465 1.00 58.31 84 SER A N 1
ATOM 692 C CA . SER A 1 84 ? -0.338 14.433 -4.694 1.00 58.31 84 SER A CA 1
ATOM 693 C C . SER A 1 84 ? -1.054 13.480 -5.651 1.00 58.31 84 SER A C 1
ATOM 695 O O . SER A 1 84 ? -2.198 13.111 -5.393 1.00 58.31 84 SER A O 1
ATOM 697 N N . VAL A 1 85 ? -0.362 13.013 -6.694 1.00 59.38 85 VAL A N 1
ATOM 698 C CA . VAL A 1 85 ? -0.884 12.005 -7.628 1.00 59.38 85 VAL A CA 1
ATOM 699 C C . VAL A 1 85 ? -1.092 10.661 -6.923 1.00 59.38 85 VAL A C 1
ATOM 701 O O . VAL A 1 85 ? -2.165 10.076 -7.036 1.00 59.38 85 VAL A O 1
ATOM 704 N N . HIS A 1 86 ? -0.122 10.201 -6.123 1.00 68.12 86 HIS A N 1
ATOM 705 C CA . HIS A 1 86 ? -0.240 8.942 -5.378 1.00 68.12 86 HIS A CA 1
ATOM 706 C C . HIS A 1 86 ? -1.320 8.984 -4.283 1.00 68.12 86 HIS A C 1
ATOM 708 O O . HIS A 1 86 ? -2.073 8.032 -4.106 1.00 68.12 86 HIS A O 1
ATOM 714 N N . GLN A 1 87 ? -1.449 10.101 -3.561 1.00 70.00 87 GLN A N 1
ATOM 715 C CA . GLN A 1 87 ? -2.494 10.255 -2.546 1.00 70.00 87 GLN A CA 1
ATOM 716 C C . GLN A 1 87 ? -3.892 10.285 -3.180 1.00 70.00 87 GLN A C 1
ATOM 718 O O . GLN A 1 87 ? -4.832 9.710 -2.628 1.00 70.00 87 GLN A O 1
ATOM 723 N N . ARG A 1 88 ? -4.021 10.927 -4.350 1.00 73.94 88 ARG A N 1
ATOM 724 C CA . ARG A 1 88 ? -5.265 10.966 -5.125 1.00 73.94 88 ARG A CA 1
ATOM 725 C C . ARG A 1 88 ? -5.661 9.568 -5.607 1.00 73.94 88 ARG A C 1
ATOM 727 O O . ARG A 1 88 ? -6.795 9.162 -5.368 1.00 73.94 88 ARG A O 1
ATOM 734 N N . SER A 1 89 ? -4.727 8.799 -6.169 1.00 74.81 89 SER A N 1
ATOM 735 C CA . SER A 1 89 ? -5.018 7.442 -6.653 1.00 74.81 89 SER A CA 1
ATOM 736 C C . SER A 1 89 ? -5.361 6.455 -5.527 1.00 74.81 89 SER A C 1
ATOM 738 O O . SER A 1 89 ? -6.259 5.624 -5.688 1.00 74.81 89 SER A O 1
ATOM 740 N N . ILE A 1 90 ? -4.725 6.571 -4.353 1.00 77.06 90 ILE A N 1
ATOM 741 C CA . ILE A 1 90 ? -5.092 5.784 -3.161 1.00 77.06 90 ILE A CA 1
ATOM 742 C C . ILE A 1 90 ? -6.518 6.111 -2.708 1.00 77.06 90 ILE A C 1
ATOM 744 O O . ILE A 1 90 ? -7.294 5.201 -2.406 1.00 77.06 90 ILE A O 1
ATOM 748 N N . TYR A 1 91 ? -6.872 7.397 -2.654 1.00 80.69 91 TYR A N 1
ATOM 749 C CA . TYR A 1 91 ? -8.199 7.832 -2.221 1.00 80.69 91 TYR A CA 1
ATOM 750 C C . TYR A 1 91 ? -9.300 7.331 -3.167 1.00 80.69 91 TYR A C 1
ATOM 752 O O . TYR A 1 91 ? -10.279 6.737 -2.713 1.00 80.69 91 TYR A O 1
ATOM 760 N N . GLU A 1 92 ? -9.103 7.475 -4.478 1.00 85.19 92 GLU A N 1
ATOM 761 C CA . GLU A 1 92 ? -10.029 6.981 -5.506 1.00 85.19 92 GLU A CA 1
ATOM 762 C C . GLU A 1 92 ? -10.216 5.457 -5.424 1.00 85.19 92 GLU A C 1
ATOM 764 O O . GLU A 1 92 ? -11.345 4.957 -5.439 1.00 85.19 92 GLU A O 1
ATOM 769 N N . THR A 1 93 ? -9.122 4.711 -5.233 1.00 83.88 93 THR A N 1
ATOM 770 C CA . THR A 1 93 ? -9.168 3.249 -5.064 1.00 83.88 93 THR A CA 1
ATOM 771 C C . THR A 1 93 ? -9.901 2.848 -3.777 1.00 83.88 93 THR A C 1
ATOM 773 O O . THR A 1 93 ? -10.672 1.887 -3.766 1.00 83.88 93 THR A O 1
ATOM 776 N N . SER A 1 94 ? -9.711 3.590 -2.683 1.00 81.25 94 SER A N 1
ATOM 777 C CA . SER A 1 94 ? -10.400 3.361 -1.406 1.00 81.25 94 SER A CA 1
ATOM 778 C C . SER A 1 94 ? -11.913 3.574 -1.516 1.00 81.25 94 SER A C 1
ATOM 780 O O . SER A 1 94 ? -12.694 2.732 -1.060 1.00 81.25 94 SER A O 1
ATOM 782 N N . GLU A 1 95 ? -12.341 4.661 -2.160 1.00 87.50 95 GLU A N 1
ATOM 783 C CA . GLU A 1 95 ? -13.761 4.941 -2.389 1.00 87.50 95 GLU A CA 1
ATOM 784 C C . GLU A 1 95 ? -14.415 3.856 -3.250 1.00 87.50 95 GLU A C 1
ATOM 786 O O . GLU A 1 95 ? -15.527 3.398 -2.959 1.00 87.50 95 GLU A O 1
ATOM 791 N N . GLN A 1 96 ? -13.698 3.359 -4.260 1.00 86.50 96 GLN A N 1
ATOM 792 C CA . GLN A 1 96 ? -14.179 2.250 -5.073 1.00 86.50 96 GLN A CA 1
ATOM 793 C C . GLN A 1 96 ? -14.269 0.941 -4.274 1.00 86.50 96 GLN A C 1
ATOM 795 O O . GLN A 1 96 ? -15.276 0.234 -4.349 1.00 86.50 96 GLN A O 1
ATOM 800 N N . ASN A 1 97 ? -13.276 0.637 -3.438 1.00 87.44 97 ASN A N 1
ATOM 801 C CA . ASN A 1 97 ? -13.286 -0.549 -2.580 1.00 87.44 97 ASN A CA 1
ATOM 802 C C . ASN A 1 97 ? -14.432 -0.525 -1.561 1.00 87.44 97 ASN A C 1
ATOM 804 O O . ASN A 1 97 ? -15.044 -1.562 -1.298 1.00 87.44 97 ASN A O 1
ATOM 808 N N . LYS A 1 98 ? -14.787 0.649 -1.026 1.00 87.38 98 LYS A N 1
ATOM 809 C CA . LYS A 1 98 ? -15.941 0.817 -0.131 1.00 87.38 98 LYS A CA 1
ATOM 810 C C . LYS A 1 98 ? -17.261 0.492 -0.839 1.00 87.38 98 LYS A C 1
ATOM 812 O O . LYS A 1 98 ? -18.085 -0.233 -0.277 1.00 87.38 98 LYS A O 1
ATOM 817 N N . LYS A 1 99 ? -17.429 0.955 -2.086 1.00 88.50 99 LYS A N 1
ATOM 818 C CA . LYS A 1 99 ? -18.590 0.644 -2.944 1.00 88.50 99 LYS A CA 1
ATOM 819 C C . LYS A 1 99 ? -18.648 -0.832 -3.344 1.00 88.50 99 LYS A C 1
ATOM 821 O O . LYS A 1 99 ? -19.725 -1.415 -3.384 1.00 88.50 99 LYS A O 1
ATOM 826 N N . ASN A 1 100 ? -17.506 -1.457 -3.618 1.00 86.88 100 ASN A N 1
ATOM 827 C CA . ASN A 1 100 ? -17.456 -2.881 -3.952 1.00 86.88 100 ASN A CA 1
ATOM 828 C C . ASN A 1 100 ? -17.796 -3.742 -2.727 1.00 86.88 100 ASN A C 1
ATOM 830 O O . ASN A 1 100 ? -18.559 -4.702 -2.820 1.00 86.88 100 ASN A O 1
ATOM 834 N N . ARG A 1 101 ? -17.306 -3.350 -1.547 1.00 82.19 101 ARG A N 1
ATOM 835 C CA . ARG A 1 101 ? -17.560 -4.059 -0.289 1.00 82.19 101 ARG A CA 1
ATOM 836 C C . ARG A 1 101 ? -19.018 -3.986 0.166 1.00 82.19 101 ARG A C 1
ATOM 838 O O . ARG A 1 101 ? -19.479 -4.925 0.807 1.00 82.19 101 ARG A O 1
ATOM 845 N N . SER A 1 102 ? -19.750 -2.912 -0.145 1.00 81.44 102 SER A N 1
ATOM 846 C CA . SER A 1 102 ? -21.186 -2.822 0.171 1.00 81.44 102 SER A CA 1
ATOM 847 C C . SER A 1 102 ? -22.056 -3.713 -0.720 1.00 81.44 102 SER A C 1
ATOM 849 O O . SER A 1 102 ? -23.131 -4.126 -0.293 1.00 81.44 102 SER A O 1
ATOM 851 N N . LYS A 1 103 ? -21.579 -4.053 -1.922 1.00 86.19 103 LYS A N 1
ATOM 852 C CA . LYS A 1 103 ? -22.252 -4.965 -2.860 1.00 86.19 103 LYS A CA 1
ATOM 853 C C . LYS A 1 103 ? -21.912 -6.439 -2.623 1.00 86.19 103 LYS A C 1
ATOM 855 O O . LYS A 1 103 ? -22.556 -7.310 -3.198 1.00 86.19 103 LYS A O 1
A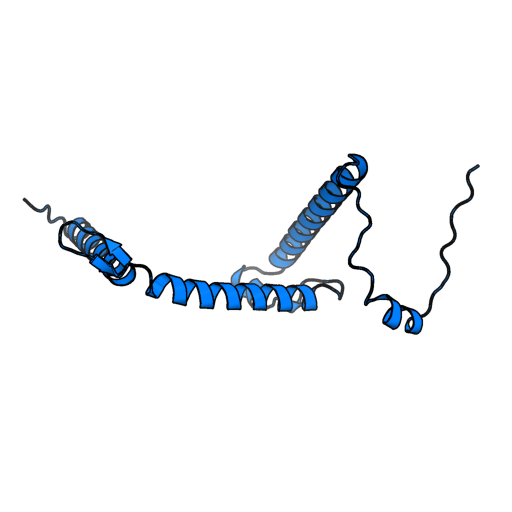TOM 860 N N . LEU A 1 104 ? -20.910 -6.724 -1.791 1.00 86.75 104 LEU A N 1
ATOM 861 C CA . LEU A 1 104 ? -20.475 -8.085 -1.510 1.00 86.75 104 LEU A CA 1
ATOM 862 C C . LEU A 1 104 ? -21.512 -8.818 -0.648 1.00 86.75 104 LEU A C 1
ATOM 864 O O . LEU A 1 104 ? -21.927 -8.332 0.409 1.00 86.75 104 LEU A O 1
ATOM 868 N N . THR A 1 105 ? -21.904 -10.008 -1.085 1.00 88.94 105 THR A N 1
ATOM 869 C CA . THR A 1 105 ? -22.833 -10.895 -0.381 1.00 88.94 105 THR A CA 1
ATOM 870 C C . THR A 1 105 ? -22.129 -12.199 -0.011 1.00 88.94 105 THR A C 1
ATOM 872 O O . THR A 1 105 ? -21.190 -12.628 -0.676 1.00 88.94 105 THR A O 1
ATOM 875 N N . VAL A 1 106 ? -22.540 -12.791 1.106 1.00 85.44 106 VAL A N 1
ATOM 876 C CA . VAL A 1 106 ? -22.042 -14.059 1.640 1.00 85.44 106 VAL A CA 1
ATOM 877 C C . VAL A 1 106 ? -23.221 -15.018 1.704 1.00 85.44 106 VAL A C 1
ATOM 879 O O . VAL A 1 106 ? -24.274 -14.687 2.258 1.00 85.44 106 VAL A O 1
ATOM 882 N N . ASN A 1 107 ? -23.051 -16.205 1.133 1.00 85.06 107 ASN A N 1
ATOM 883 C CA . ASN A 1 107 ? -24.071 -17.244 1.159 1.00 85.06 107 ASN A CA 1
ATOM 884 C C . ASN A 1 107 ? -23.946 -18.055 2.450 1.00 85.06 107 ASN A C 1
ATOM 886 O O . ASN A 1 107 ? -22.872 -18.558 2.770 1.00 85.06 107 ASN A O 1
ATOM 890 N N . HIS A 1 108 ? -25.050 -18.185 3.181 1.00 76.00 108 HIS A N 1
ATOM 891 C CA . HIS A 1 108 ? -25.174 -19.079 4.326 1.00 76.00 108 HIS A CA 1
ATOM 892 C C . HIS A 1 108 ? -26.230 -20.148 4.035 1.00 76.00 108 HIS A C 1
ATOM 894 O O . HIS A 1 108 ? -27.107 -19.949 3.197 1.00 76.00 108 HIS A O 1
ATOM 900 N N . ALA A 1 109 ? -26.183 -21.263 4.771 1.00 80.38 109 ALA A N 1
ATOM 901 C CA . ALA A 1 109 ? -27.167 -22.344 4.647 1.00 80.38 109 ALA A CA 1
ATOM 902 C C . ALA A 1 109 ? -28.623 -21.857 4.827 1.00 80.38 109 ALA A C 1
ATOM 904 O O . ALA A 1 109 ? -29.535 -22.387 4.209 1.00 80.38 109 ALA A O 1
ATOM 905 N N . ALA A 1 110 ? -28.830 -20.800 5.621 1.00 78.44 110 ALA A N 1
ATOM 906 C CA . ALA A 1 110 ? -30.127 -20.159 5.853 1.00 78.44 110 ALA A CA 1
ATOM 907 C C . ALA A 1 110 ? -30.448 -18.998 4.878 1.00 78.44 110 ALA A C 1
ATOM 909 O O . ALA A 1 110 ? -31.346 -18.202 5.150 1.00 78.44 110 ALA A O 1
ATOM 910 N N . GLY A 1 111 ? -29.692 -18.847 3.785 1.00 84.44 111 GLY A N 1
ATOM 911 C CA . GLY A 1 111 ? -29.885 -17.813 2.761 1.00 84.44 111 GLY A CA 1
ATOM 912 C C . GLY A 1 111 ? -28.708 -16.841 2.605 1.00 84.44 111 GLY A C 1
ATOM 913 O O . GLY A 1 111 ? -27.707 -16.900 3.323 1.00 84.44 111 GLY A O 1
ATOM 914 N N . SER A 1 112 ? -28.821 -15.923 1.643 1.00 83.25 112 SER A N 1
ATOM 915 C CA . SER A 1 112 ? -27.789 -14.923 1.352 1.00 83.25 112 SER A CA 1
ATOM 916 C C . SER A 1 112 ? -27.888 -13.714 2.288 1.00 83.25 112 SER A C 1
ATOM 918 O O . SER A 1 112 ? -28.968 -13.215 2.614 1.00 83.25 112 SER A O 1
ATOM 920 N N . ARG A 1 113 ? -26.737 -13.229 2.761 1.00 83.75 113 ARG A N 1
ATOM 921 C CA . ARG A 1 113 ? -26.631 -12.040 3.620 1.00 83.75 113 ARG A CA 1
ATOM 922 C C . ARG A 1 113 ? -25.570 -11.099 3.067 1.00 83.75 113 ARG A C 1
ATOM 924 O O . ARG A 1 113 ? -24.600 -11.539 2.462 1.00 83.75 113 ARG A O 1
ATOM 931 N N . SER A 1 114 ? -25.726 -9.789 3.258 1.00 86.00 114 SER A N 1
ATOM 932 C CA . SER A 1 114 ? -24.662 -8.855 2.876 1.00 86.00 114 SER A CA 1
ATOM 933 C C . SER A 1 114 ? -23.432 -9.063 3.760 1.00 86.00 114 SER A C 1
ATOM 935 O O . SER A 1 114 ? -23.551 -9.303 4.964 1.00 86.00 114 SER A O 1
ATOM 937 N N . PHE A 1 115 ? -22.241 -8.917 3.180 1.00 83.38 115 PHE A N 1
ATOM 938 C CA . PHE A 1 115 ? -20.973 -9.084 3.890 1.00 83.38 115 PHE A CA 1
ATOM 939 C C . PHE A 1 115 ? -20.881 -8.176 5.127 1.00 83.38 115 PHE A C 1
ATOM 941 O O . PHE A 1 115 ? -20.380 -8.583 6.172 1.00 83.38 115 PHE A O 1
ATOM 948 N N . GLN A 1 116 ? -21.416 -6.954 5.039 1.00 84.50 116 GLN 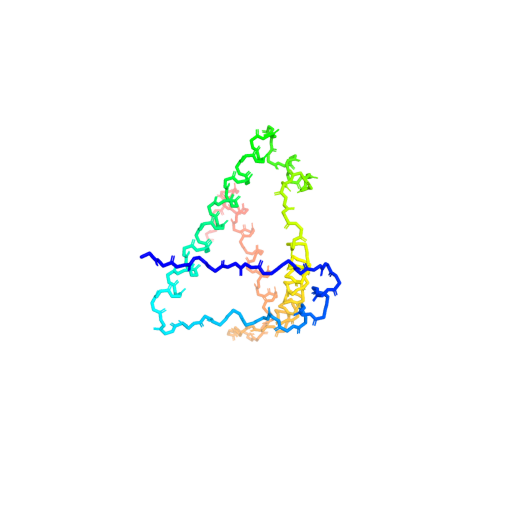A N 1
ATOM 949 C CA . GLN A 1 116 ? -21.471 -6.021 6.166 1.00 84.50 116 GLN A CA 1
ATOM 950 C C . GLN A 1 116 ? -22.330 -6.550 7.323 1.00 84.50 116 GLN A C 1
ATOM 952 O O . GLN A 1 116 ? -21.913 -6.447 8.474 1.00 84.50 116 GLN A O 1
ATOM 957 N N . ARG A 1 117 ? -23.497 -7.151 7.035 1.00 85.12 117 ARG A N 1
ATOM 958 C CA . ARG A 1 117 ? -24.350 -7.761 8.069 1.00 85.12 117 ARG A CA 1
ATOM 959 C C . ARG A 1 117 ? -23.671 -8.965 8.706 1.00 85.12 117 ARG A C 1
ATOM 961 O O . ARG A 1 117 ? -23.725 -9.094 9.924 1.00 85.12 117 ARG A O 1
ATOM 968 N N . THR A 1 118 ? -23.018 -9.813 7.912 1.00 85.19 118 THR A N 1
ATOM 969 C CA . THR A 1 118 ? -22.275 -10.970 8.432 1.00 85.19 118 THR A CA 1
ATOM 970 C C . THR A 1 118 ? -21.128 -10.517 9.332 1.00 85.19 118 THR A C 1
ATOM 972 O O . THR A 1 118 ? -21.011 -10.991 10.458 1.00 85.19 118 THR A O 1
ATOM 975 N N . ARG A 1 119 ? -20.342 -9.527 8.896 1.00 86.19 119 ARG A N 1
ATOM 976 C CA . ARG A 1 119 ? -19.253 -8.953 9.695 1.00 86.19 119 ARG A CA 1
ATOM 977 C C . ARG A 1 119 ? -19.748 -8.347 11.009 1.00 86.19 119 ARG A C 1
ATOM 979 O O . ARG A 1 119 ? -19.216 -8.690 12.056 1.00 86.19 119 ARG A O 1
ATOM 986 N N . ALA A 1 120 ? -20.779 -7.504 10.965 1.00 87.38 120 ALA A N 1
ATOM 987 C CA . ALA A 1 120 ? -21.346 -6.897 12.169 1.00 87.38 120 ALA A CA 1
ATOM 988 C C . ALA A 1 120 ? -21.922 -7.949 13.131 1.00 87.38 120 ALA A C 1
ATOM 990 O O . ALA A 1 120 ? -21.870 -7.770 14.343 1.00 87.38 120 ALA A O 1
ATOM 991 N N . CYS A 1 121 ? -22.469 -9.050 12.605 1.00 85.88 121 CYS A N 1
ATOM 992 C CA . CYS A 1 121 ? -22.936 -10.159 13.430 1.00 85.88 121 CYS A CA 1
ATOM 993 C C . CYS A 1 121 ? -21.774 -10.845 14.160 1.00 85.88 121 CYS A C 1
ATOM 995 O O . CYS A 1 121 ? -21.877 -11.064 15.361 1.00 85.88 121 CYS A O 1
ATOM 997 N N . MET A 1 122 ? -20.672 -11.133 13.460 1.00 86.44 122 MET A N 1
ATOM 998 C CA . MET A 1 122 ? -19.478 -11.734 14.067 1.00 86.44 122 MET A CA 1
ATOM 999 C C . MET A 1 122 ? -18.857 -10.811 15.118 1.00 86.44 122 MET A C 1
ATOM 1001 O O . MET A 1 122 ? -18.592 -11.252 16.225 1.00 86.44 122 MET A O 1
ATOM 1005 N N . GLU A 1 123 ? -18.719 -9.515 14.823 1.00 92.00 123 GLU A N 1
ATOM 1006 C CA . GLU A 1 123 ? -18.161 -8.535 15.769 1.00 92.00 123 GLU A CA 1
ATOM 1007 C C . GLU A 1 123 ? -18.998 -8.419 17.055 1.00 92.00 123 GLU A C 1
ATOM 1009 O O . GLU A 1 123 ? -18.440 -8.256 18.138 1.00 92.00 123 GLU A O 1
ATOM 1014 N N . ARG A 1 124 ? -20.331 -8.543 16.963 1.00 90.62 124 ARG A N 1
ATOM 1015 C CA . ARG A 1 124 ? -21.206 -8.593 18.147 1.00 90.62 124 ARG A CA 1
ATOM 1016 C C . ARG A 1 124 ? -21.034 -9.877 18.947 1.00 90.62 124 ARG A C 1
ATOM 1018 O O . ARG A 1 124 ? -21.066 -9.808 20.170 1.00 90.62 124 ARG A O 1
ATOM 1025 N N . MET A 1 125 ? -20.865 -11.019 18.279 1.00 87.75 125 MET A N 1
ATOM 1026 C CA . MET A 1 125 ? -20.610 -12.284 18.974 1.00 87.75 125 MET A CA 1
ATOM 1027 C C . MET A 1 125 ? -19.251 -12.264 19.670 1.00 87.75 125 MET A C 1
ATOM 1029 O O . MET A 1 125 ? -19.176 -12.634 20.832 1.00 87.75 125 MET A O 1
ATOM 1033 N N . ASP A 1 126 ? -18.211 -11.744 19.017 1.00 90.69 126 ASP A N 1
ATOM 1034 C CA . ASP A 1 126 ? -16.889 -11.554 19.624 1.00 90.69 126 ASP A CA 1
ATOM 1035 C C . ASP A 1 126 ? -16.950 -10.617 20.835 1.00 90.69 126 ASP A C 1
ATOM 1037 O O . ASP A 1 126 ? -16.336 -10.884 21.865 1.00 90.69 126 ASP A O 1
ATOM 1041 N N . ALA A 1 127 ? -17.684 -9.505 20.728 1.00 88.00 127 ALA A N 1
ATOM 1042 C CA . ALA A 1 127 ? -17.857 -8.573 21.839 1.00 88.00 127 ALA A CA 1
ATOM 1043 C C . ALA A 1 127 ? -18.595 -9.225 23.017 1.00 88.00 127 ALA A C 1
ATOM 1045 O O . ALA A 1 127 ? -18.197 -9.042 24.165 1.00 88.00 127 ALA A O 1
ATOM 1046 N N . PHE A 1 128 ? -19.637 -10.008 22.729 1.00 85.62 128 PHE A N 1
ATOM 1047 C CA . PHE A 1 128 ? -20.370 -10.765 23.738 1.00 85.62 128 PHE A CA 1
ATOM 1048 C C . PHE A 1 128 ? -19.494 -11.843 24.388 1.00 85.62 128 PHE A C 1
ATOM 1050 O O . PHE A 1 128 ? -19.454 -11.926 25.609 1.00 85.62 128 PHE A O 1
ATOM 1057 N N . GLN A 1 129 ? -18.725 -12.596 23.597 1.00 82.69 129 GLN A N 1
ATOM 1058 C CA . GLN A 1 129 ? -17.796 -13.608 24.097 1.00 82.69 129 GLN A CA 1
ATOM 1059 C C . GLN A 1 129 ? -16.776 -12.994 25.058 1.00 82.69 129 GLN A C 1
ATOM 1061 O O . GLN A 1 129 ? -16.626 -13.470 26.178 1.00 82.69 129 GLN A O 1
ATOM 1066 N N . ARG A 1 130 ? -16.149 -11.874 24.674 1.00 87.31 130 ARG A N 1
ATOM 1067 C CA . ARG A 1 130 ? -15.211 -11.163 25.557 1.00 87.31 130 ARG A CA 1
ATOM 1068 C C . ARG A 1 130 ? -15.868 -10.687 26.849 1.00 87.31 130 ARG A C 1
ATOM 1070 O O . ARG A 1 130 ? -15.221 -10.707 27.889 1.00 87.31 130 ARG A O 1
ATOM 1077 N N . GLN A 1 131 ? -17.128 -10.257 26.796 1.00 83.75 131 GLN A N 1
ATOM 1078 C CA . GLN A 1 131 ? -17.870 -9.876 27.997 1.00 83.75 131 GLN A CA 1
ATOM 1079 C C . GLN A 1 131 ? -18.112 -11.088 28.909 1.00 83.75 131 GLN A C 1
ATOM 1081 O O . GLN A 1 131 ? -17.903 -10.991 30.115 1.00 83.75 131 GLN A O 1
ATOM 1086 N N . CYS A 1 132 ? -18.493 -12.239 28.349 1.00 80.88 132 CYS A N 1
ATOM 1087 C CA . CYS A 1 132 ? -18.671 -13.479 29.107 1.00 80.88 132 CYS A CA 1
ATOM 1088 C C . CYS A 1 132 ? -17.367 -13.959 29.761 1.00 80.88 132 CYS A C 1
ATOM 1090 O O . CYS A 1 132 ? -17.384 -14.343 30.931 1.00 80.88 132 CYS A O 1
ATOM 1092 N N . ASP A 1 133 ? -16.247 -13.880 29.037 1.00 78.81 133 ASP A N 1
ATOM 1093 C CA . ASP A 1 133 ? -14.923 -14.267 29.537 1.00 78.81 133 ASP A CA 1
ATOM 1094 C C . ASP A 1 133 ? -14.481 -13.380 30.719 1.00 78.81 133 ASP A C 1
ATOM 1096 O O . ASP A 1 133 ? -13.879 -13.867 31.674 1.00 78.81 133 ASP A O 1
ATOM 1100 N N . LEU A 1 134 ? -14.817 -12.083 30.685 1.00 78.94 134 LEU A N 1
ATOM 1101 C CA . LEU A 1 134 ? -14.541 -11.132 31.771 1.00 78.94 134 LEU A CA 1
ATOM 1102 C C . LEU A 1 134 ? -15.456 -11.328 32.989 1.00 78.94 134 LEU A C 1
ATOM 1104 O O . LEU A 1 134 ? -15.025 -11.114 34.119 1.00 78.94 134 LEU A O 1
ATOM 1108 N N . GLU A 1 135 ? -16.710 -11.728 32.774 1.00 78.69 135 GLU A N 1
ATOM 1109 C CA . GLU A 1 135 ? -17.678 -11.986 33.849 1.00 78.69 135 GLU A CA 1
ATOM 1110 C C . GLU A 1 135 ? -17.532 -13.383 34.480 1.00 78.69 135 GLU A C 1
ATOM 1112 O O . GLU A 1 135 ? -18.241 -13.693 35.438 1.00 78.69 135 GLU A O 1
ATOM 1117 N N . GLY A 1 136 ? -16.632 -14.232 33.964 1.00 69.75 136 GLY A N 1
ATOM 1118 C CA . GLY A 1 136 ? -16.406 -15.592 34.467 1.00 69.75 136 GLY A CA 1
ATOM 1119 C C . GLY A 1 136 ? -17.613 -16.521 34.300 1.00 69.75 136 GLY A C 1
ATOM 1120 O O . GLY A 1 136 ? -17.715 -17.533 34.993 1.00 69.75 136 GLY A O 1
ATOM 1121 N N . LYS A 1 137 ? -18.553 -16.178 33.412 1.00 65.31 137 LYS A N 1
ATOM 1122 C CA . LYS A 1 137 ? -19.767 -16.963 33.166 1.00 65.31 137 LYS A CA 1
ATOM 1123 C C . LYS A 1 137 ? -19.518 -17.920 32.010 1.00 65.31 137 LYS A C 1
ATOM 1125 O O . LYS A 1 137 ? -19.683 -17.567 30.844 1.00 65.31 137 LYS A O 1
ATOM 1130 N N . THR A 1 138 ? -19.124 -19.141 32.343 1.00 55.88 138 THR A N 1
ATOM 1131 C CA . THR A 1 138 ? -19.079 -20.260 31.402 1.00 55.88 138 THR A CA 1
ATOM 1132 C C . THR A 1 138 ? -20.510 -20.645 31.032 1.00 55.88 138 THR A C 1
ATOM 1134 O O . THR A 1 138 ? -21.314 -20.952 31.911 1.00 55.88 138 THR A O 1
ATOM 1137 N N . TYR A 1 139 ? -20.847 -20.623 29.743 1.00 57.41 139 TYR A N 1
ATOM 1138 C CA . TYR A 1 13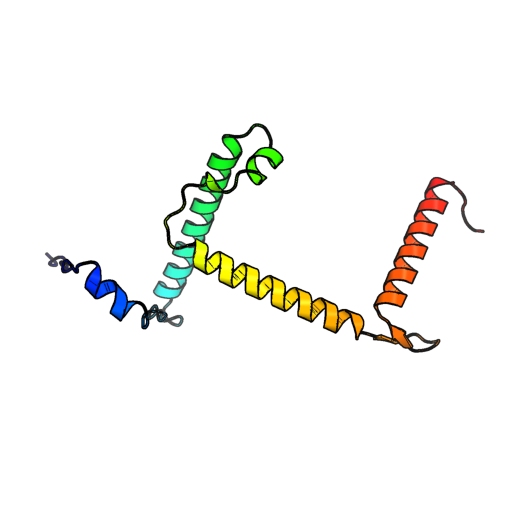9 ? -22.109 -21.188 29.263 1.00 57.41 139 TYR A CA 1
ATOM 1139 C C . TYR A 1 139 ? -22.063 -22.719 29.429 1.00 57.41 139 TYR A C 1
ATOM 1141 O O . TYR A 1 139 ? -21.233 -23.371 28.795 1.00 57.41 139 TYR A O 1
ATOM 1149 N N . THR A 1 140 ? -22.919 -23.270 30.296 1.00 55.22 140 THR A N 1
ATOM 1150 C CA . THR A 1 140 ? -23.299 -24.699 30.329 1.00 55.22 140 THR A CA 1
ATOM 1151 C C . THR A 1 140 ? -24.502 -24.956 29.444 1.00 55.22 140 THR A C 1
ATOM 1153 O O . THR A 1 140 ? -25.426 -24.110 29.497 1.00 55.22 140 THR A O 1
#

pLDDT: mean 73.1, std 16.1, range [37.66, 92.0]

Sequence (140 aa):
MKRGREFPSVTSGQLHSTLLRLDHFDLDYTCQEDVRTVVETMMMARRTHRNQMHVYFKKFLSKEVALLKPHLVPRKNNEGVMRSVHQRSIYETSEQNKKNRSKLTVNHAAGSRSFQRTRACMERMDAFQRQCDLEGKTYT

Secondary structure (DSSP, 8-state):
-PPPPPPP---GGGHHHHTTS-------TTSHHHHHHHHHHHHHHHHHHHHHHHHHHHTSSSHHHHHT-GGGS---SSHHHHHHHHHHHHHHHHHHHHHHHHH-EEEETTEEEEHHHHHHHHHHHHHHHHHHHHHT----

Foldseek 3Di:
DDDDDDDDDDDPVVVVVCVVPPPDPVQDPVDVVSVVVVVVVVVVVVVVVVVLVVVQCVVDPDPVVSVVCVPPRDDPDPVVVVVVVVVVVVVVVVVVVVVVQQVDWDADPVGIDRPVVVVVVVVVVVVVVVVCVVVVPDDD